Protein AF-A0A840PIR1-F1 (afdb_monomer)

Structure (mmCIF, N/CA/C/O backbone):
data_AF-A0A840PIR1-F1
#
_entry.id   AF-A0A840PIR1-F1
#
loop_
_atom_site.group_PDB
_atom_site.id
_atom_site.type_symbol
_atom_site.label_atom_id
_atom_site.label_alt_id
_atom_site.label_comp_id
_atom_site.label_asym_id
_atom_site.label_entity_id
_atom_site.label_seq_id
_atom_site.pdbx_PDB_ins_code
_atom_site.Cartn_x
_atom_site.Cartn_y
_atom_site.Cartn_z
_atom_site.occupancy
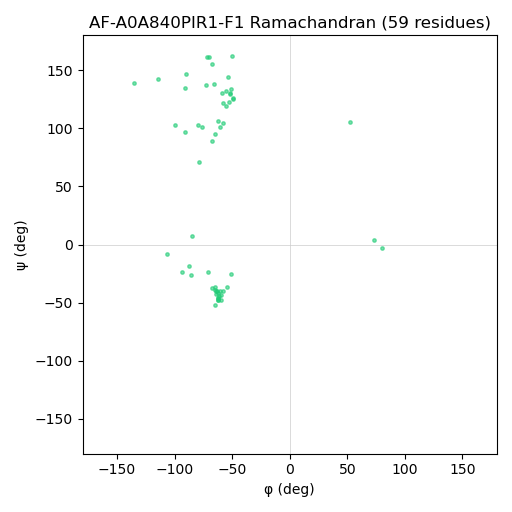_atom_site.B_iso_or_equiv
_atom_site.auth_seq_id
_atom_site.auth_comp_id
_atom_site.auth_asym_id
_atom_site.auth_atom_id
_atom_site.pdbx_PDB_model_num
ATOM 1 N N . MET A 1 1 ? -22.016 7.328 33.093 1.00 41.16 1 MET A N 1
ATOM 2 C CA . MET A 1 1 ? -21.271 6.249 32.408 1.00 41.16 1 MET A CA 1
ATOM 3 C C . MET A 1 1 ? -20.937 6.730 31.006 1.00 41.16 1 MET A C 1
ATOM 5 O O . MET A 1 1 ? -21.716 6.542 30.082 1.00 41.16 1 MET A O 1
ATOM 9 N N . THR A 1 2 ? -19.838 7.465 30.865 1.00 51.00 2 THR A N 1
ATOM 10 C CA . THR A 1 2 ? -19.343 7.916 29.563 1.00 51.00 2 THR A CA 1
ATOM 11 C C . THR A 1 2 ? -18.692 6.720 28.888 1.00 51.00 2 THR A C 1
ATOM 13 O O . THR A 1 2 ? -17.596 6.317 29.262 1.00 51.00 2 THR A O 1
ATOM 16 N N . ASN A 1 3 ? -19.408 6.103 27.947 1.00 60.09 3 ASN A N 1
ATOM 17 C CA . ASN A 1 3 ? -18.819 5.135 27.032 1.00 60.09 3 ASN A CA 1
ATOM 18 C C . ASN A 1 3 ? -17.684 5.853 26.298 1.00 60.09 3 ASN A C 1
ATOM 20 O O . ASN A 1 3 ? -17.936 6.709 25.452 1.00 60.09 3 ASN A O 1
ATOM 24 N N . GLU A 1 4 ? -16.443 5.562 26.673 1.00 60.25 4 GLU A N 1
ATOM 25 C CA . GLU A 1 4 ? -15.262 6.027 25.959 1.00 60.25 4 GLU A CA 1
ATOM 26 C C . GLU A 1 4 ? -15.237 5.334 24.596 1.00 60.25 4 GLU A C 1
ATOM 28 O O . GLU A 1 4 ? -14.706 4.239 24.414 1.00 60.25 4 GLU A O 1
ATOM 33 N N . ILE A 1 5 ? -15.888 5.970 23.624 1.00 65.81 5 ILE A N 1
ATOM 34 C CA . ILE A 1 5 ? -15.908 5.558 22.226 1.00 65.81 5 ILE A CA 1
ATOM 35 C C . ILE A 1 5 ? -14.578 6.013 21.624 1.00 65.81 5 ILE A C 1
ATOM 37 O O . ILE A 1 5 ? -14.520 6.957 20.843 1.00 65.81 5 ILE A O 1
ATOM 41 N N . TYR A 1 6 ? -13.479 5.369 22.005 1.00 66.50 6 TYR A N 1
ATOM 42 C CA . TYR A 1 6 ? -12.301 5.376 21.151 1.00 66.50 6 TYR A CA 1
ATOM 43 C C . TYR A 1 6 ? -12.567 4.334 20.066 1.00 66.50 6 TYR A C 1
ATOM 45 O O . TYR A 1 6 ? -12.504 3.133 20.358 1.00 66.50 6 TYR A O 1
ATOM 53 N N . PRO A 1 7 ? -12.937 4.737 18.833 1.00 68.12 7 PRO A N 1
ATOM 54 C CA . PRO A 1 7 ? -13.124 3.774 17.765 1.00 68.12 7 PRO A CA 1
ATOM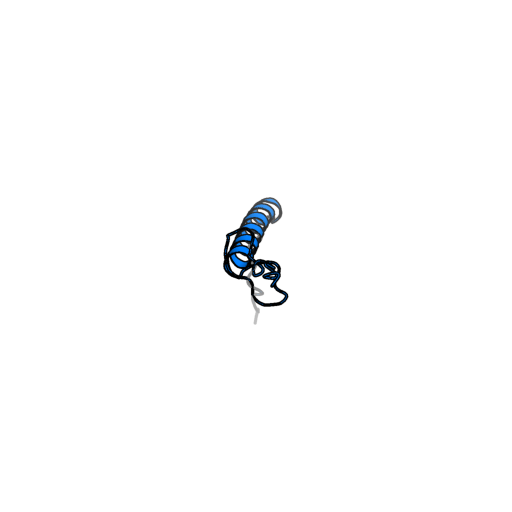 55 C C . PRO A 1 7 ? -11.832 2.975 17.626 1.00 68.12 7 PRO A C 1
ATOM 57 O O . PRO A 1 7 ? -10.733 3.538 17.614 1.00 68.12 7 PRO A O 1
ATOM 60 N N . ALA A 1 8 ? -11.963 1.648 17.567 1.00 70.38 8 ALA A N 1
ATOM 61 C CA . ALA A 1 8 ? -10.810 0.784 17.375 1.00 70.38 8 ALA A CA 1
ATOM 62 C C . ALA A 1 8 ? -10.020 1.289 16.156 1.00 70.38 8 ALA A C 1
ATOM 64 O O . ALA A 1 8 ? -10.641 1.576 15.127 1.00 70.38 8 ALA A O 1
ATOM 65 N N . PRO A 1 9 ? -8.683 1.405 16.247 1.00 70.44 9 PRO A N 1
ATOM 66 C CA . PRO A 1 9 ? -7.887 1.947 15.159 1.00 70.44 9 PRO A CA 1
ATOM 67 C C . PRO A 1 9 ? -8.170 1.142 13.889 1.00 70.44 9 PRO A C 1
ATOM 69 O O . PRO A 1 9 ? -7.981 -0.078 13.833 1.00 70.44 9 PRO A O 1
ATOM 72 N N . ALA A 1 10 ? -8.680 1.835 12.877 1.00 78.44 10 ALA A N 1
ATOM 73 C CA . ALA A 1 10 ? -9.042 1.265 11.595 1.00 78.44 10 ALA A CA 1
ATOM 74 C C . ALA A 1 10 ? -8.126 1.835 10.518 1.00 78.44 10 ALA A C 1
ATOM 76 O O . ALA A 1 10 ? -7.734 3.000 10.539 1.00 78.44 10 ALA A O 1
ATOM 77 N N . CYS A 1 11 ? -7.754 0.988 9.570 1.00 83.94 11 CYS A N 1
ATOM 78 C CA . CYS A 1 11 ? -7.055 1.422 8.377 1.00 83.94 11 CYS A CA 1
ATOM 79 C C . CYS A 1 11 ? -8.011 2.265 7.528 1.00 83.94 11 CYS A C 1
ATOM 81 O O . CYS A 1 11 ? -9.212 2.024 7.560 1.00 83.94 11 CYS A O 1
ATOM 83 N N . GLU A 1 12 ? -7.491 3.151 6.677 1.00 81.00 12 GLU A N 1
ATOM 84 C CA . GLU A 1 12 ? -8.290 3.915 5.698 1.00 81.00 12 GLU A CA 1
ATOM 85 C C . GLU A 1 12 ? -9.222 3.033 4.844 1.00 81.00 12 GLU A C 1
ATOM 87 O O . GLU A 1 12 ? -10.255 3.478 4.365 1.00 81.00 12 GLU A O 1
ATOM 92 N N . CYS A 1 13 ? -8.880 1.753 4.665 1.00 84.62 13 CYS A N 1
ATOM 93 C CA . CYS A 1 13 ? -9.718 0.777 3.965 1.00 84.62 13 CYS A CA 1
ATOM 94 C C . CYS A 1 13 ? -10.799 0.100 4.835 1.00 84.62 13 CYS A C 1
ATOM 96 O O . CYS A 1 13 ? -11.391 -0.882 4.390 1.00 84.62 13 CYS A O 1
ATOM 98 N N . GLY A 1 14 ? -10.996 0.537 6.081 1.00 82.50 14 GLY A N 1
ATOM 99 C CA . GLY A 1 14 ? -11.944 -0.028 7.051 1.00 82.50 14 GLY A CA 1
ATOM 100 C C . GLY A 1 14 ? -11.467 -1.293 7.776 1.00 82.50 14 GLY A C 1
ATOM 101 O O . GLY A 1 14 ? -12.152 -1.804 8.657 1.00 82.50 14 GLY A O 1
ATOM 102 N N . ALA A 1 15 ? -10.287 -1.823 7.441 1.00 85.06 15 ALA A N 1
ATOM 103 C CA . ALA A 1 15 ? -9.752 -3.010 8.106 1.00 85.06 15 ALA A CA 1
ATOM 104 C C . ALA A 1 15 ? -9.275 -2.691 9.532 1.00 85.06 15 ALA A C 1
ATOM 106 O O . ALA A 1 15 ? -8.569 -1.702 9.735 1.00 85.06 15 ALA A O 1
ATOM 107 N N . ARG A 1 16 ? -9.576 -3.571 10.497 1.00 82.94 16 ARG A N 1
ATOM 108 C CA . ARG A 1 16 ? -9.062 -3.456 11.873 1.00 82.94 16 ARG A CA 1
ATOM 109 C C . ARG A 1 16 ? -7.532 -3.465 11.863 1.00 82.94 16 ARG A C 1
ATOM 111 O O . ARG A 1 16 ? -6.914 -4.323 11.227 1.00 82.94 16 ARG A O 1
ATOM 118 N N . LEU A 1 17 ? -6.927 -2.506 12.555 1.00 83.19 17 LEU A N 1
ATOM 119 C CA . LEU A 1 17 ? -5.483 -2.451 12.759 1.00 83.19 17 LEU A CA 1
ATOM 120 C C . LEU A 1 17 ? -5.115 -3.202 14.039 1.00 83.19 17 LEU A C 1
ATOM 122 O O . LEU A 1 17 ? -5.862 -3.209 15.016 1.00 83.19 17 LEU A O 1
ATOM 126 N N . GLY A 1 18 ? -3.943 -3.836 14.037 1.00 77.62 18 GLY A N 1
ATOM 127 C CA . GLY A 1 18 ? -3.322 -4.283 15.282 1.00 77.62 18 GLY A CA 1
ATOM 128 C C . GLY A 1 18 ? -2.823 -3.087 16.100 1.00 77.62 18 GLY A C 1
ATOM 129 O O . GLY A 1 18 ? -2.619 -2.001 15.552 1.00 77.62 18 GLY A O 1
ATOM 130 N N . LYS A 1 19 ? -2.580 -3.286 17.402 1.00 76.12 19 LYS A N 1
ATOM 131 C CA . LYS A 1 19 ? -1.979 -2.253 18.264 1.00 76.12 19 LYS A CA 1
ATOM 132 C C . LYS A 1 19 ? -0.682 -1.723 17.633 1.00 76.12 19 LYS A C 1
ATOM 134 O O . LYS A 1 19 ? 0.161 -2.507 17.203 1.00 76.12 19 LYS A O 1
ATOM 139 N N . GLY A 1 20 ? -0.555 -0.399 17.550 1.00 78.69 20 GLY A N 1
ATOM 140 C CA . GLY A 1 20 ? 0.625 0.281 16.999 1.00 78.69 20 GLY A CA 1
ATOM 141 C C . GLY A 1 20 ? 0.787 0.207 15.474 1.00 78.69 20 GLY A C 1
ATOM 142 O O . GLY A 1 20 ? 1.788 0.688 14.951 1.00 78.69 20 GLY A O 1
ATOM 143 N N . GLN A 1 21 ? -0.161 -0.379 14.735 1.00 80.94 21 GLN A N 1
ATOM 144 C CA . GLN A 1 21 ? -0.114 -0.377 13.271 1.00 80.94 21 GLN A CA 1
ATOM 145 C C . GLN A 1 21 ? -0.861 0.830 12.712 1.00 80.94 21 GLN A C 1
ATOM 147 O O . GLN A 1 21 ? -1.984 1.101 13.114 1.00 80.94 21 GLN A O 1
ATOM 152 N N . THR A 1 22 ? -0.263 1.507 11.732 1.00 82.81 22 THR A N 1
ATOM 153 C CA . THR A 1 22 ? -0.891 2.616 10.989 1.00 82.81 22 THR A CA 1
ATOM 154 C C . THR A 1 22 ? -1.569 2.152 9.697 1.00 82.81 22 THR A C 1
ATOM 156 O O . THR A 1 22 ? -2.473 2.807 9.187 1.00 82.81 22 THR A O 1
ATOM 159 N N . ARG A 1 23 ? -1.147 1.006 9.141 1.00 84.00 23 ARG A N 1
ATOM 160 C CA . ARG A 1 23 ? -1.682 0.430 7.896 1.00 84.00 23 ARG A CA 1
ATOM 161 C C . ARG A 1 23 ? -1.928 -1.061 8.043 1.00 84.00 23 ARG A C 1
ATOM 163 O O . ARG A 1 23 ? -1.086 -1.784 8.570 1.00 84.00 23 ARG A O 1
ATOM 170 N N . CYS A 1 24 ? -3.048 -1.540 7.503 1.00 89.19 24 CYS A N 1
ATOM 171 C CA . CYS A 1 24 ? -3.339 -2.967 7.486 1.00 89.19 24 CYS A CA 1
ATOM 172 C C . CYS A 1 24 ? -2.433 -3.695 6.481 1.00 89.19 24 CYS A C 1
ATOM 174 O O . CYS A 1 24 ? -1.896 -3.106 5.533 1.00 89.19 24 CYS A O 1
ATOM 176 N N . ARG A 1 25 ? -2.319 -5.019 6.637 1.00 86.12 25 ARG A N 1
ATOM 177 C CA . ARG A 1 25 ? -1.529 -5.880 5.742 1.00 86.12 25 ARG A CA 1
ATOM 178 C C . ARG A 1 25 ? -1.935 -5.733 4.269 1.00 86.12 25 ARG A C 1
ATOM 180 O O . ARG A 1 25 ? -1.065 -5.726 3.404 1.00 86.12 25 ARG A O 1
ATOM 187 N N . LYS A 1 26 ? -3.231 -5.556 3.984 1.00 89.06 26 LYS A N 1
ATOM 188 C CA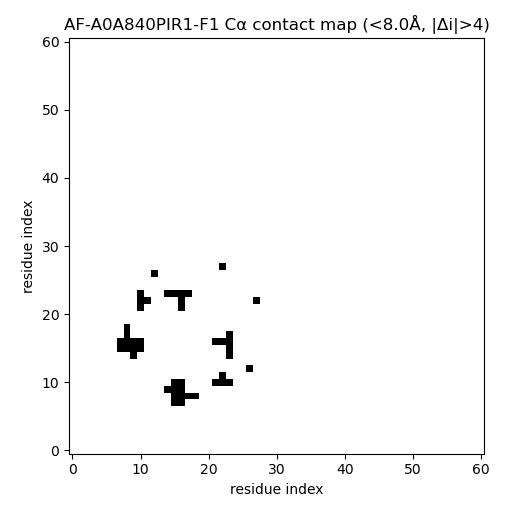 . LYS A 1 26 ? -3.761 -5.375 2.621 1.00 89.06 26 LYS A CA 1
ATOM 189 C C . LYS A 1 26 ? -3.259 -4.076 1.985 1.00 89.06 26 LYS A C 1
ATOM 191 O O . LYS A 1 26 ? -2.694 -4.112 0.893 1.00 89.06 26 LYS A O 1
ATOM 196 N N . CYS A 1 27 ? -3.408 -2.947 2.677 1.00 89.31 27 CYS A N 1
ATOM 197 C CA . CYS A 1 27 ? -2.936 -1.648 2.192 1.00 89.31 27 CYS A CA 1
ATOM 198 C C . CYS A 1 27 ? -1.413 -1.613 2.053 1.00 89.31 27 CYS A C 1
ATOM 200 O O . CYS A 1 27 ? -0.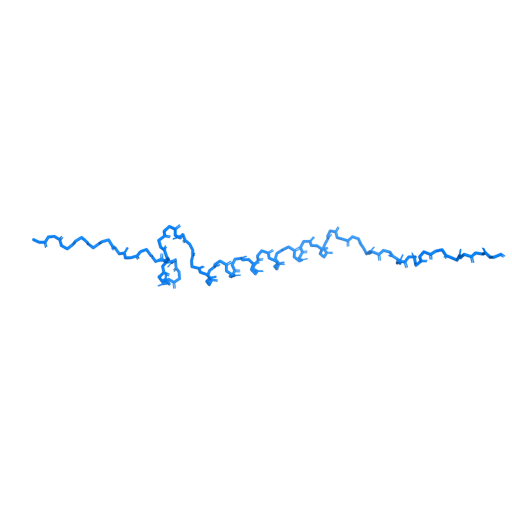908 -1.125 1.044 1.00 89.31 27 CYS A O 1
ATOM 202 N N . ARG A 1 28 ? -0.684 -2.217 3.001 1.00 88.62 28 ARG A N 1
ATOM 203 C CA . ARG A 1 28 ? 0.775 -2.359 2.915 1.00 88.62 28 ARG A CA 1
ATOM 204 C C . ARG A 1 28 ? 1.196 -3.147 1.671 1.00 88.62 28 ARG A C 1
ATOM 206 O O . ARG A 1 28 ? 2.062 -2.695 0.927 1.00 88.62 28 ARG A O 1
ATOM 213 N N . SER A 1 29 ? 0.568 -4.293 1.399 1.00 89.19 29 SER A N 1
ATOM 214 C CA . SER A 1 29 ? 0.856 -5.082 0.193 1.00 89.19 29 SER A CA 1
ATOM 215 C C . SER A 1 29 ? 0.525 -4.325 -1.096 1.00 89.19 29 SER A C 1
ATOM 217 O O . SER A 1 29 ? 1.308 -4.371 -2.046 1.00 89.19 29 SER A O 1
ATOM 219 N N . ARG A 1 30 ? -0.594 -3.587 -1.132 1.00 89.50 30 ARG A N 1
ATOM 220 C CA . ARG A 1 30 ? -0.986 -2.771 -2.293 1.00 89.50 30 ARG A CA 1
ATOM 221 C C . ARG A 1 30 ? 0.039 -1.676 -2.587 1.00 89.50 30 ARG A C 1
ATOM 223 O O . ARG A 1 30 ? 0.450 -1.518 -3.733 1.00 89.50 30 ARG A O 1
ATOM 230 N N . GLU A 1 31 ? 0.490 -0.954 -1.567 1.00 89.44 31 GLU A N 1
ATOM 231 C CA . GLU A 1 31 ? 1.511 0.086 -1.717 1.00 89.44 31 GLU A CA 1
ATOM 232 C C . GLU A 1 31 ? 2.835 -0.491 -2.237 1.00 89.44 31 GLU A C 1
ATOM 234 O O . GLU A 1 31 ? 3.440 0.059 -3.157 1.00 89.44 31 GLU A O 1
ATOM 239 N N . LEU A 1 32 ? 3.272 -1.632 -1.692 1.00 89.75 32 LEU A N 1
ATOM 240 C CA . LEU A 1 32 ? 4.475 -2.324 -2.161 1.00 89.75 32 LEU A CA 1
ATOM 241 C C . LEU A 1 32 ? 4.351 -2.751 -3.627 1.00 89.75 32 LEU A C 1
ATOM 243 O O . LEU A 1 32 ? 5.311 -2.618 -4.390 1.00 89.75 32 LEU A O 1
ATOM 247 N N . TYR A 1 33 ? 3.176 -3.231 -4.038 1.00 90.25 33 TYR A N 1
ATOM 248 C CA . TYR A 1 33 ? 2.905 -3.573 -5.431 1.00 90.25 33 TYR A CA 1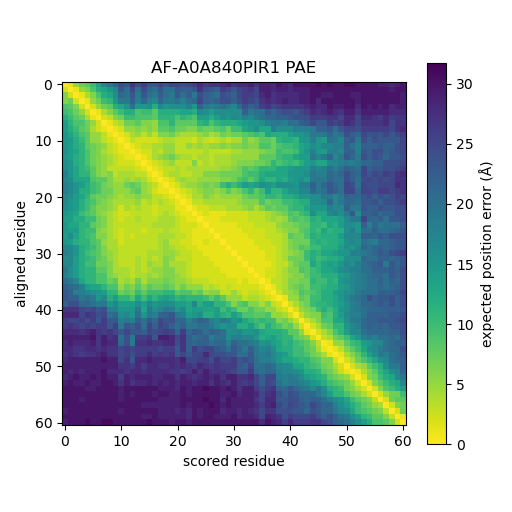
ATOM 249 C C . TYR A 1 33 ? 3.002 -2.346 -6.350 1.00 90.25 33 TYR A C 1
ATOM 251 O O . TYR A 1 33 ? 3.714 -2.391 -7.355 1.00 90.25 33 TYR A O 1
ATOM 259 N N . LEU A 1 34 ? 2.374 -1.226 -5.977 1.00 88.19 34 LEU A N 1
ATOM 260 C CA . LEU A 1 34 ? 2.439 0.026 -6.740 1.00 88.19 34 LEU A CA 1
ATOM 261 C C . LEU A 1 34 ? 3.871 0.573 -6.831 1.00 88.19 34 LEU A C 1
ATOM 263 O O . LEU A 1 34 ? 4.316 0.961 -7.911 1.00 88.19 34 LEU A O 1
ATOM 267 N N . LYS A 1 35 ? 4.643 0.526 -5.735 1.00 87.06 35 LYS A N 1
ATOM 268 C CA . LYS A 1 35 ? 6.070 0.899 -5.738 1.00 87.06 35 LYS A CA 1
ATOM 269 C C . LYS A 1 35 ? 6.880 0.034 -6.702 1.00 87.06 35 LYS A C 1
ATOM 271 O O . LYS A 1 35 ? 7.695 0.564 -7.456 1.00 87.06 35 LYS A O 1
ATOM 276 N N . ARG A 1 36 ? 6.644 -1.284 -6.726 1.00 83.19 36 ARG A N 1
ATOM 277 C CA . ARG A 1 36 ? 7.304 -2.197 -7.677 1.00 83.19 36 ARG A CA 1
ATOM 278 C C . ARG A 1 36 ? 6.928 -1.884 -9.123 1.00 83.19 36 ARG A C 1
ATOM 280 O O . ARG A 1 36 ? 7.814 -1.882 -9.972 1.00 83.19 36 ARG A O 1
ATOM 287 N N . GLN A 1 37 ? 5.658 -1.600 -9.403 1.00 80.81 37 GLN A N 1
ATOM 288 C CA . GLN A 1 37 ? 5.206 -1.220 -10.745 1.00 80.81 37 GLN A CA 1
ATOM 289 C C . GLN A 1 37 ? 5.864 0.086 -11.215 1.00 80.81 37 GLN A C 1
ATOM 291 O O . GLN A 1 37 ? 6.441 0.137 -12.301 1.00 80.81 37 GLN A O 1
ATOM 296 N N . ASN A 1 38 ? 5.902 1.106 -10.357 1.00 73.31 38 ASN A N 1
ATOM 297 C CA . ASN A 1 38 ? 6.564 2.377 -10.665 1.00 73.31 38 ASN A CA 1
ATOM 298 C C . ASN A 1 38 ? 8.088 2.219 -10.832 1.00 73.31 38 ASN A C 1
ATOM 300 O O . ASN A 1 38 ? 8.695 2.852 -11.696 1.00 73.31 38 ASN A O 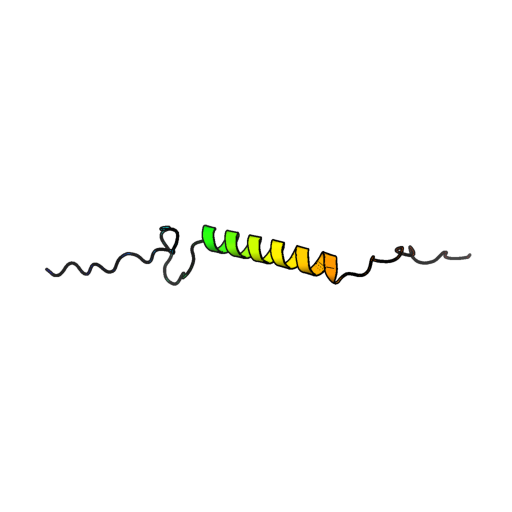1
ATOM 304 N N . GLY A 1 39 ? 8.712 1.340 -10.042 1.00 66.62 39 GLY A N 1
ATOM 305 C CA . GLY A 1 39 ? 10.129 0.998 -10.169 1.00 66.62 39 GLY A CA 1
ATOM 306 C C . GLY A 1 39 ? 10.462 0.243 -11.461 1.00 66.62 39 GLY A C 1
ATOM 307 O O . GLY A 1 39 ? 11.499 0.513 -12.064 1.00 66.62 39 GLY A O 1
ATOM 308 N N . LYS A 1 40 ? 9.583 -0.659 -11.924 1.00 60.62 40 LYS A N 1
ATOM 309 C CA . LYS A 1 40 ? 9.732 -1.348 -13.218 1.00 60.62 40 LYS A CA 1
ATOM 310 C C . LYS A 1 40 ? 9.712 -0.356 -14.382 1.00 60.62 40 LYS A C 1
ATOM 312 O O . LYS A 1 40 ? 10.643 -0.376 -15.181 1.00 60.62 40 LYS A O 1
ATOM 317 N N . ARG A 1 41 ? 8.749 0.575 -14.399 1.00 58.78 41 ARG A N 1
ATOM 318 C CA . ARG A 1 41 ? 8.650 1.627 -15.432 1.00 58.78 41 ARG A CA 1
ATOM 319 C C . 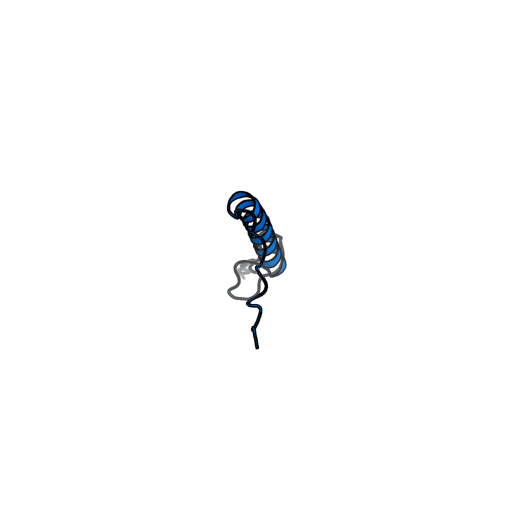ARG A 1 41 ? 9.910 2.496 -15.523 1.00 58.78 41 ARG A C 1
ATOM 321 O O . ARG A 1 41 ? 10.379 2.799 -16.611 1.00 58.78 41 ARG A O 1
ATOM 328 N N . ARG A 1 42 ? 10.518 2.856 -14.384 1.00 55.91 42 ARG A N 1
ATOM 329 C CA . ARG A 1 42 ? 11.788 3.615 -14.365 1.00 55.91 42 ARG A CA 1
ATOM 330 C C . ARG A 1 42 ? 13.001 2.806 -14.822 1.00 55.91 42 ARG A C 1
ATOM 332 O O . ARG A 1 42 ? 14.013 3.389 -15.196 1.00 55.91 42 ARG A O 1
ATOM 339 N N . ARG A 1 43 ? 12.954 1.477 -14.729 1.00 54.28 43 ARG A N 1
ATOM 340 C CA . ARG A 1 43 ? 14.081 0.616 -15.101 1.00 54.28 43 ARG A CA 1
ATOM 341 C C . ARG A 1 43 ? 14.099 0.289 -16.587 1.00 54.28 43 ARG A C 1
ATOM 343 O O . ARG A 1 43 ? 15.175 0.043 -17.111 1.00 54.28 43 ARG A O 1
ATOM 350 N N . GLU A 1 44 ? 12.939 0.310 -17.228 1.00 56.91 44 GLU A N 1
ATOM 351 C CA . GLU A 1 44 ? 12.796 0.199 -18.680 1.00 56.91 44 GL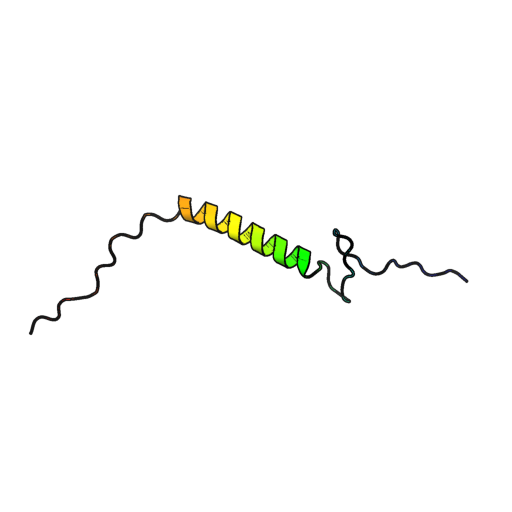U A CA 1
ATOM 352 C C . GLU A 1 44 ? 13.427 1.406 -19.391 1.00 56.91 44 GLU A C 1
ATOM 354 O O . GLU A 1 44 ? 14.155 1.237 -20.358 1.00 56.91 44 GLU A O 1
ATOM 359 N N . THR A 1 45 ? 13.279 2.610 -18.830 1.00 57.19 45 THR A N 1
ATOM 360 C CA . THR A 1 45 ? 13.827 3.852 -19.407 1.00 57.19 45 THR A CA 1
ATOM 361 C C . THR A 1 45 ? 15.262 4.188 -18.997 1.00 57.19 45 THR A C 1
ATOM 363 O O . THR A 1 45 ? 15.908 4.989 -19.661 1.00 57.19 45 THR A O 1
ATOM 366 N N . ARG A 1 46 ? 15.796 3.605 -17.913 1.00 58.88 46 ARG A N 1
ATOM 367 C CA . ARG A 1 46 ? 17.168 3.895 -17.429 1.00 58.88 46 ARG A CA 1
ATOM 368 C C . ARG A 1 46 ? 18.185 2.797 -17.685 1.00 58.88 46 ARG A C 1
ATOM 370 O O . ARG A 1 46 ? 19.357 2.975 -17.361 1.00 58.88 46 ARG A O 1
ATOM 377 N N . ARG A 1 47 ? 17.758 1.625 -18.149 1.00 61.25 47 ARG A N 1
ATOM 378 C CA . ARG A 1 47 ? 18.677 0.512 -18.351 1.00 61.25 47 ARG A CA 1
ATOM 379 C C . ARG A 1 47 ? 19.038 0.444 -19.832 1.00 61.25 47 ARG A C 1
ATOM 381 O O . ARG A 1 47 ? 18.219 -0.068 -20.590 1.00 61.25 47 ARG A O 1
ATOM 388 N N . PRO A 1 48 ? 20.236 0.903 -20.247 1.00 65.75 48 PRO A N 1
ATOM 389 C CA . PRO A 1 48 ? 20.721 0.583 -21.580 1.00 65.75 48 PRO A CA 1
ATOM 390 C C . PRO A 1 48 ? 20.679 -0.942 -21.762 1.00 65.75 48 PRO A C 1
ATOM 392 O O . PRO A 1 48 ? 20.875 -1.676 -20.775 1.00 65.75 48 PRO A O 1
ATOM 395 N N . PRO A 1 49 ? 20.364 -1.433 -22.974 1.00 66.19 49 PRO A N 1
ATOM 396 C CA . PRO A 1 49 ? 20.327 -2.859 -23.250 1.00 66.19 49 PRO A CA 1
ATOM 397 C C . PRO A 1 49 ? 21.628 -3.471 -22.739 1.00 66.19 49 PRO A C 1
ATOM 399 O O . PRO A 1 49 ? 22.723 -2.989 -23.030 1.00 66.19 49 PRO A O 1
ATOM 402 N N . ARG A 1 50 ? 21.506 -4.493 -21.886 1.00 66.31 50 ARG A N 1
ATOM 403 C CA . ARG A 1 50 ? 22.675 -5.243 -21.433 1.00 66.31 50 ARG A CA 1
ATOM 404 C C . ARG A 1 50 ? 23.251 -5.876 -22.692 1.00 66.31 50 ARG A C 1
ATOM 406 O O . ARG A 1 50 ? 22.631 -6.798 -23.218 1.00 66.31 50 ARG A O 1
ATOM 413 N N . GLY A 1 51 ? 24.372 -5.337 -23.171 1.00 62.91 51 GLY A N 1
ATOM 414 C CA . GLY A 1 51 ? 25.123 -5.898 -24.287 1.00 62.91 51 GLY A CA 1
ATOM 415 C C . GLY A 1 51 ? 25.381 -7.394 -24.077 1.00 62.91 51 GLY A C 1
ATOM 416 O O . GLY A 1 51 ? 25.223 -7.896 -22.954 1.00 62.91 51 GLY A O 1
ATOM 417 N N . PRO A 1 52 ? 25.725 -8.124 -25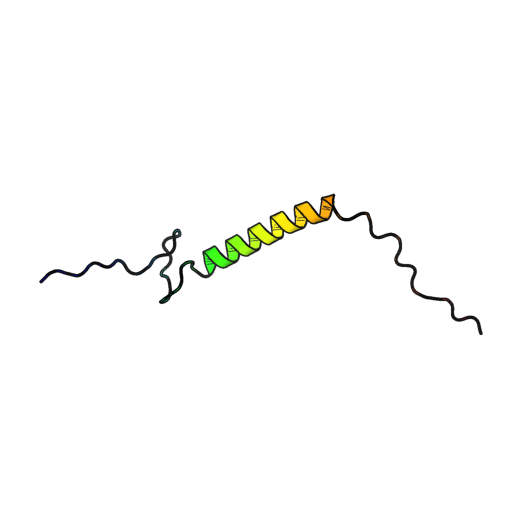.150 1.00 62.44 52 PRO A N 1
ATOM 418 C CA . PRO A 1 52 ? 25.864 -9.570 -25.102 1.00 62.44 52 PRO A CA 1
ATOM 419 C C . PRO A 1 52 ? 26.734 -9.967 -23.909 1.00 62.44 52 PRO A C 1
ATOM 421 O O . PRO A 1 52 ? 27.832 -9.445 -23.714 1.00 62.44 52 PRO A O 1
ATOM 424 N N . ARG A 1 53 ? 26.211 -10.866 -23.066 1.00 64.31 53 ARG A N 1
ATOM 425 C CA . ARG A 1 53 ? 27.005 -11.482 -22.003 1.00 64.31 53 ARG A CA 1
ATOM 426 C C . ARG A 1 53 ? 28.069 -12.307 -22.708 1.00 64.31 53 ARG A C 1
ATOM 428 O O . ARG A 1 53 ? 27.785 -13.434 -23.104 1.00 64.31 53 ARG A O 1
ATOM 435 N N . ILE A 1 54 ? 29.253 -11.738 -22.895 1.00 59.84 54 ILE A N 1
ATOM 436 C CA . ILE A 1 54 ? 30.415 -12.491 -23.345 1.00 59.84 54 ILE A CA 1
ATOM 437 C C . ILE A 1 54 ? 30.631 -13.551 -22.261 1.00 59.84 54 ILE A C 1
ATOM 439 O O . ILE A 1 54 ? 31.047 -13.237 -21.143 1.00 59.84 54 ILE A O 1
ATOM 443 N N . ARG A 1 55 ? 30.200 -14.789 -22.535 1.00 61.56 55 ARG A N 1
ATOM 444 C CA . ARG A 1 55 ? 30.506 -15.942 -21.687 1.00 61.56 55 ARG A CA 1
ATOM 445 C C . ARG A 1 55 ? 32.024 -16.002 -21.631 1.00 61.56 55 ARG A C 1
ATOM 447 O O . ARG A 1 55 ? 32.677 -16.000 -22.670 1.00 61.56 55 ARG A O 1
ATOM 454 N N . GLY A 1 56 ? 32.560 -15.927 -20.420 1.00 53.16 56 GLY A N 1
ATOM 455 C CA . GLY A 1 56 ? 33.988 -15.800 -20.194 1.00 53.16 56 GLY A CA 1
ATOM 456 C C . GLY A 1 56 ? 34.788 -16.873 -20.931 1.00 53.16 56 GLY A C 1
ATOM 457 O O . GLY A 1 56 ? 34.491 -18.053 -20.802 1.00 53.16 56 GLY A O 1
ATOM 458 N N . ARG A 1 57 ? 35.800 -16.385 -21.655 1.00 55.75 57 ARG A N 1
ATOM 459 C CA . ARG A 1 57 ? 37.122 -16.973 -21.909 1.00 55.75 57 ARG A CA 1
ATOM 460 C C . ARG A 1 57 ? 37.146 -18.412 -22.433 1.00 55.75 57 ARG A C 1
ATOM 462 O O . ARG A 1 57 ? 37.037 -19.369 -21.672 1.00 55.75 57 ARG A O 1
ATOM 469 N N . ALA A 1 58 ? 37.447 -18.533 -23.726 1.00 55.88 58 ALA A N 1
ATOM 470 C CA . ALA A 1 58 ? 38.182 -19.679 -24.239 1.00 55.88 58 ALA A CA 1
ATOM 471 C C . ALA A 1 58 ? 39.472 -19.829 -23.416 1.00 55.88 58 ALA A C 1
ATOM 473 O O . ALA A 1 58 ? 40.241 -18.880 -23.263 1.00 55.88 58 ALA A O 1
ATOM 474 N N . ARG A 1 59 ? 39.646 -21.000 -22.813 1.00 55.81 59 ARG A N 1
ATOM 475 C CA . ARG A 1 59 ? 40.902 -21.431 -22.212 1.00 55.81 59 ARG A CA 1
ATOM 476 C C . ARG A 1 59 ? 41.633 -22.158 -23.338 1.00 55.81 59 ARG A C 1
ATOM 478 O O . ARG A 1 59 ? 41.265 -23.286 -23.646 1.00 55.81 59 ARG A O 1
ATOM 485 N N . GLU A 1 60 ? 42.541 -21.469 -24.022 1.00 50.75 60 GLU A N 1
ATOM 486 C CA . GLU A 1 60 ? 43.482 -22.121 -24.940 1.00 50.75 60 GLU A CA 1
ATOM 487 C C . GLU A 1 60 ? 44.419 -23.026 -24.123 1.00 50.75 60 GLU A C 1
ATOM 489 O O . GLU A 1 60 ? 44.798 -22.676 -22.999 1.00 50.75 60 GLU A O 1
ATOM 494 N N . VAL A 1 61 ? 44.677 -24.218 -24.667 1.00 57.16 61 VAL A N 1
ATOM 495 C CA . VAL A 1 61 ? 45.571 -25.267 -24.149 1.00 57.16 61 VAL A CA 1
ATOM 496 C C . VAL A 1 61 ? 46.882 -25.176 -24.906 1.00 57.16 61 VAL A C 1
ATOM 498 O O . VAL A 1 61 ? 46.798 -25.013 -26.143 1.00 57.16 61 VAL A O 1
#

Radius of gyration: 24.79 Å; Cα contacts (8 Å, |Δi|>4): 23; chains: 1; bounding box: 67×33×58 Å

Solvent-accessible surface area (backbone atoms only — not comparable to full-atom values): 4122 Å² total; per-residue (Å²): 135,82,78,80,80,71,74,75,61,55,17,98,84,70,43,74,38,60,91,96,48,84,63,28,72,66,59,51,51,50,52,54,51,52,51,50,53,56,51,50,61,54,46,67,78,67,50,75,80,81,65,84,80,75,75,79,71,87,79,86,129

Mean predicted aligned error: 15.04 Å

pLDDT: mean 71.59, std 13.3, range [41.16, 90.25]

Organism: NCBI:txid1073253

Sequence (61 aa):
MTNEIYPAPACECGARLGKGQTRCRKCRSRELYLKRQNGKRRRETRRPPRGPRIRGRAREV

Secondary structure (DSSP, 8-state):
------PPPB-TTSPBPPTT-SS-HHHHHHHHHHHHHHHHHHHHHH---------------

Foldseek 3Di:
DPPPCPPQQAAPVRHHDDPPDNHDPVVVVVVVVVVVVVVVVVCVVPPDPPPDPPPDDDPDD